Protein AF-A0A955C7T5-F1 (afdb_monomer_lite)

pLDDT: mean 89.47, std 12.47, range [45.22, 98.44]

Sequence (134 aa):
GVHHFTSIGKYAMVGGMTKVTSDVPPFLTVASTRSTRQEVRAVNGVGLKRNKFTEAEILRLKQAYMRMFSRRARSSGVPISETIQNILAETEDENVKYLCSFLLRSFECGRRGRYLESLRNSESLNPPPRNTKA

Structure (mmCIF, N/CA/C/O backbone):
data_AF-A0A955C7T5-F1
#
_entry.id   AF-A0A955C7T5-F1
#
loop_
_atom_site.group_PDB
_atom_site.id
_atom_site.type_symbol
_atom_site.label_atom_id
_atom_site.label_alt_id
_atom_site.label_comp_id
_atom_site.label_asym_id
_atom_site.label_entity_id
_atom_site.label_seq_id
_atom_site.pdbx_PDB_ins_code
_atom_site.Cartn_x
_atom_site.Cartn_y
_atom_site.Cartn_z
_atom_site.occupancy
_atom_site.B_iso_or_equiv
_atom_site.auth_seq_id
_atom_site.auth_comp_id
_atom_site.auth_asym_id
_atom_site.auth_atom_id
_atom_site.pdbx_PDB_model_num
ATOM 1 N N . GLY A 1 1 ? 8.299 6.644 -16.163 1.00 87.50 1 GLY A N 1
ATOM 2 C CA . GLY A 1 1 ? 7.424 5.765 -16.967 1.00 87.50 1 GLY A CA 1
ATOM 3 C C . GLY A 1 1 ? 6.762 4.737 -16.072 1.00 87.50 1 GLY A C 1
ATOM 4 O O . GLY A 1 1 ? 7.327 4.427 -15.025 1.00 87.50 1 GLY A O 1
ATOM 5 N N . VAL A 1 2 ? 5.591 4.239 -16.475 1.00 93.44 2 VAL A N 1
ATOM 6 C CA . VAL A 1 2 ? 4.830 3.194 -15.769 1.00 93.44 2 VAL A CA 1
ATOM 7 C C . VAL A 1 2 ? 4.978 1.885 -16.534 1.00 93.44 2 VAL A C 1
ATOM 9 O O . VAL A 1 2 ? 4.747 1.842 -17.739 1.00 93.44 2 VAL A O 1
ATOM 12 N N . HIS A 1 3 ? 5.430 0.838 -15.852 1.00 93.62 3 HIS A N 1
ATOM 13 C CA . HIS A 1 3 ? 5.610 -0.477 -16.450 1.00 93.62 3 HIS A CA 1
ATOM 14 C C . HIS A 1 3 ? 4.254 -1.129 -16.743 1.00 93.62 3 HIS A C 1
ATOM 16 O O . HIS A 1 3 ? 3.295 -0.921 -15.995 1.00 93.62 3 HIS A O 1
ATOM 22 N N . HIS A 1 4 ? 4.174 -1.955 -17.792 1.00 93.31 4 HIS A N 1
ATOM 23 C CA . HIS A 1 4 ? 2.940 -2.668 -18.123 1.00 93.31 4 HIS A CA 1
ATOM 24 C C . HIS A 1 4 ? 2.413 -3.481 -16.934 1.00 93.31 4 HIS A C 1
ATOM 26 O O . HIS A 1 4 ? 3.183 -3.865 -16.049 1.00 93.31 4 HIS A O 1
ATOM 32 N N . PHE A 1 5 ? 1.101 -3.717 -16.920 1.00 93.31 5 PHE A N 1
ATOM 33 C CA . PHE A 1 5 ? 0.398 -4.497 -15.893 1.00 93.31 5 PHE A CA 1
ATOM 34 C C . PHE A 1 5 ? 0.513 -3.957 -14.460 1.00 93.31 5 PHE A C 1
ATOM 36 O O . PHE A 1 5 ? 0.133 -4.634 -13.507 1.00 93.31 5 PHE A O 1
ATOM 43 N N . THR A 1 6 ? 1.017 -2.737 -14.298 1.00 94.31 6 THR A N 1
ATOM 44 C CA . THR A 1 6 ? 1.066 -2.076 -13.001 1.00 94.31 6 THR A CA 1
ATOM 45 C C . THR A 1 6 ? -0.261 -1.384 -12.720 1.00 94.31 6 THR A C 1
ATOM 47 O O . THR A 1 6 ? -0.768 -0.644 -13.563 1.00 94.31 6 THR A O 1
ATOM 50 N N . SER A 1 7 ? -0.802 -1.587 -11.525 1.00 95.00 7 SER A N 1
ATOM 51 C CA . SER A 1 7 ? -1.988 -0.890 -11.029 1.00 95.00 7 SER A CA 1
ATOM 52 C C . SER A 1 7 ? -1.588 0.300 -10.165 1.00 95.00 7 SER A C 1
ATOM 54 O O . SER A 1 7 ? -0.714 0.185 -9.307 1.00 95.00 7 SER A O 1
ATOM 56 N N . ILE A 1 8 ? -2.258 1.438 -10.346 1.00 96.69 8 ILE A N 1
ATOM 57 C CA . ILE A 1 8 ? -2.117 2.598 -9.460 1.00 96.69 8 ILE A CA 1
ATOM 58 C C . ILE A 1 8 ? -3.389 2.711 -8.624 1.00 96.69 8 ILE A C 1
ATOM 60 O O . ILE A 1 8 ? -4.479 2.899 -9.160 1.00 96.69 8 ILE A O 1
ATOM 64 N N . GLY A 1 9 ? -3.255 2.548 -7.309 1.00 96.69 9 GLY A N 1
ATOM 65 C CA . GLY A 1 9 ? -4.374 2.599 -6.377 1.00 96.69 9 GLY A CA 1
ATOM 66 C C . GLY A 1 9 ? -5.010 3.989 -6.274 1.00 96.69 9 GLY A C 1
ATOM 67 O O . GLY A 1 9 ? -4.371 5.017 -6.504 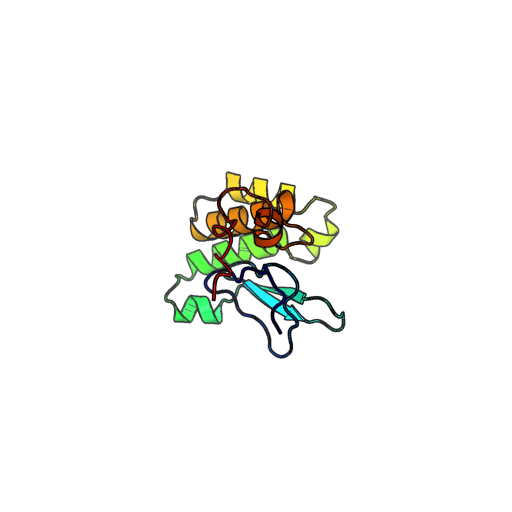1.00 96.69 9 GLY A O 1
ATOM 68 N N . LYS A 1 10 ? -6.288 4.026 -5.876 1.00 96.94 10 LYS A N 1
ATOM 69 C CA . LYS A 1 10 ? -7.037 5.276 -5.681 1.00 96.94 10 LYS A CA 1
ATOM 70 C C . LYS A 1 10 ? -6.329 6.206 -4.695 1.00 96.94 10 LYS A C 1
ATOM 72 O O . LYS A 1 10 ? -5.791 5.752 -3.686 1.00 96.94 10 LYS A O 1
ATOM 77 N N . TYR A 1 11 ? -6.333 7.503 -4.993 1.00 98.12 11 TYR A N 1
ATOM 78 C CA . TYR A 1 11 ? -5.685 8.549 -4.189 1.00 98.12 11 TYR A CA 1
ATOM 79 C C . TYR A 1 11 ? -4.191 8.322 -3.901 1.00 98.12 11 TYR A C 1
ATOM 81 O O . TYR A 1 11 ? -3.633 8.970 -3.012 1.00 98.12 11 TYR A O 1
ATOM 89 N N . ALA A 1 12 ? -3.527 7.422 -4.628 1.00 97.69 12 ALA A N 1
ATOM 90 C CA . ALA A 1 12 ? -2.088 7.275 -4.534 1.00 97.69 12 ALA A CA 1
ATOM 91 C C . ALA A 1 12 ? -1.382 8.501 -5.124 1.00 97.69 12 ALA A C 1
ATOM 93 O O . ALA A 1 12 ? -1.893 9.169 -6.025 1.00 97.69 12 ALA A O 1
ATOM 94 N N . MET A 1 13 ? -0.184 8.785 -4.629 1.00 97.62 13 MET A N 1
ATOM 95 C CA . MET A 1 13 ? 0.692 9.809 -5.187 1.00 97.62 13 MET A CA 1
ATOM 96 C C . MET A 1 13 ? 1.990 9.162 -5.653 1.00 97.62 13 MET A C 1
ATOM 98 O O . MET A 1 13 ? 2.649 8.458 -4.893 1.00 97.62 13 MET A O 1
ATOM 102 N N . VAL A 1 14 ? 2.386 9.437 -6.893 1.00 96.88 14 VAL A N 1
ATOM 103 C CA . VAL A 1 14 ? 3.684 9.023 -7.431 1.00 96.88 14 VAL A CA 1
ATOM 104 C C . VAL A 1 14 ? 4.596 10.243 -7.460 1.00 96.88 14 VAL A C 1
ATOM 106 O O . VAL A 1 14 ? 4.270 11.257 -8.074 1.00 96.88 14 VAL A O 1
ATOM 109 N N . GLY A 1 15 ? 5.727 10.163 -6.766 1.00 94.38 15 GLY A N 1
ATOM 110 C CA . GLY A 1 15 ? 6.728 11.222 -6.737 1.00 94.38 15 GLY A CA 1
ATOM 111 C C . GLY A 1 15 ? 7.336 11.464 -8.118 1.00 94.38 15 GLY A C 1
ATOM 112 O O . GLY A 1 15 ? 7.457 10.542 -8.931 1.00 94.38 15 GLY A O 1
ATOM 113 N N . GLY A 1 16 ? 7.764 12.701 -8.372 1.00 92.00 16 GLY A N 1
ATOM 114 C CA . GLY A 1 16 ? 8.455 13.062 -9.610 1.00 92.00 16 GLY A CA 1
ATOM 115 C C . GLY A 1 16 ? 9.646 12.144 -9.899 1.00 92.00 16 GLY A C 1
ATOM 116 O O . GLY A 1 16 ? 10.263 11.600 -8.984 1.00 92.00 16 GLY A O 1
ATOM 117 N N . MET A 1 17 ? 9.936 11.937 -11.187 1.00 90.25 17 MET A N 1
ATOM 118 C CA . MET A 1 17 ? 11.048 11.095 -11.662 1.00 90.25 17 MET A CA 1
ATOM 119 C C . MET A 1 17 ? 11.010 9.635 -11.168 1.00 90.25 17 MET A C 1
ATOM 121 O O . MET A 1 17 ? 12.001 8.915 -11.263 1.00 90.25 17 MET A O 1
ATOM 125 N N . THR A 1 18 ? 9.860 9.154 -10.685 1.00 93.00 18 THR A N 1
ATOM 126 C CA . THR A 1 18 ? 9.720 7.769 -10.229 1.00 93.00 18 THR A CA 1
ATOM 127 C C . THR A 1 18 ? 9.438 6.834 -11.399 1.00 93.00 18 THR A C 1
ATOM 129 O O . THR A 1 18 ? 8.494 7.022 -12.173 1.00 93.00 18 THR A O 1
ATOM 132 N N . LYS A 1 19 ? 10.255 5.784 -11.530 1.00 92.69 19 LYS A N 1
ATOM 133 C CA . LYS A 1 19 ? 9.964 4.660 -12.422 1.00 92.69 19 LYS A CA 1
ATOM 134 C C . LYS A 1 19 ? 9.025 3.699 -11.701 1.00 92.69 19 LYS A C 1
ATOM 136 O O . LYS A 1 19 ? 9.438 3.018 -10.766 1.00 92.69 19 LYS A O 1
ATOM 141 N N . VAL A 1 20 ? 7.778 3.638 -12.154 1.00 94.25 20 VAL A N 1
ATOM 142 C CA . VAL A 1 20 ? 6.762 2.777 -11.549 1.00 94.25 20 VAL A CA 1
ATOM 143 C C . VAL A 1 20 ? 6.899 1.373 -12.127 1.00 94.25 20 VAL A C 1
ATOM 145 O O . VAL A 1 20 ? 6.643 1.163 -13.312 1.00 94.25 20 VAL A O 1
ATOM 148 N N . THR A 1 21 ? 7.378 0.430 -11.317 1.00 92.69 21 THR A N 1
ATOM 149 C CA . THR A 1 21 ? 7.700 -0.948 -11.743 1.00 92.69 21 THR A CA 1
ATOM 150 C C . THR A 1 21 ? 6.843 -2.022 -11.080 1.00 92.69 21 THR A C 1
ATOM 152 O O . THR A 1 21 ? 6.890 -3.172 -11.506 1.00 92.69 21 THR A O 1
ATOM 155 N N . SER A 1 22 ? 6.094 -1.673 -10.041 1.00 93.19 22 SER A N 1
ATOM 156 C CA . SER A 1 22 ? 5.205 -2.551 -9.268 1.00 93.19 22 SER A CA 1
ATOM 157 C C . SER A 1 22 ? 3.961 -1.765 -8.858 1.00 93.19 22 SER A C 1
ATOM 159 O O . SER A 1 22 ? 3.945 -0.536 -8.979 1.00 93.19 22 SER A O 1
ATOM 161 N N . ASP A 1 23 ? 2.916 -2.450 -8.407 1.00 95.88 23 ASP A N 1
ATOM 162 C CA . ASP A 1 23 ? 1.658 -1.811 -8.032 1.00 95.88 23 ASP A CA 1
ATOM 163 C C . ASP A 1 23 ? 1.881 -0.707 -6.992 1.00 95.88 23 ASP A C 1
ATOM 165 O O . ASP A 1 23 ? 2.647 -0.855 -6.037 1.00 95.88 23 ASP A O 1
ATOM 169 N N . VAL A 1 24 ? 1.215 0.426 -7.201 1.00 96.88 24 VAL A N 1
ATOM 170 C CA . VAL A 1 24 ? 1.260 1.571 -6.292 1.00 96.88 24 VAL A CA 1
ATOM 171 C C . VAL A 1 24 ? 0.074 1.448 -5.334 1.00 96.88 24 VAL A C 1
ATOM 173 O O . VAL A 1 24 ? -1.069 1.509 -5.797 1.00 96.88 24 VAL A O 1
ATOM 176 N N . PRO A 1 25 ? 0.300 1.285 -4.018 1.00 97.19 25 PRO A N 1
ATOM 177 C CA . PRO A 1 25 ? -0.788 1.094 -3.067 1.00 97.19 25 PRO A CA 1
ATOM 178 C C . PRO A 1 25 ? -1.708 2.322 -2.983 1.00 97.19 25 PRO A C 1
ATOM 180 O O . PRO A 1 25 ? -1.226 3.455 -3.074 1.00 97.19 25 PRO A O 1
ATOM 183 N N . PRO A 1 26 ? -3.022 2.128 -2.773 1.00 97.94 26 PRO A N 1
ATOM 184 C CA . PRO A 1 26 ? -3.969 3.228 -2.644 1.00 97.94 26 PRO A CA 1
ATOM 185 C C . PRO A 1 26 ? -3.652 4.103 -1.430 1.00 97.94 26 PRO A C 1
ATOM 187 O O . PRO A 1 26 ? -3.118 3.629 -0.432 1.00 97.94 26 PRO A O 1
ATOM 190 N N . PHE A 1 27 ? -3.999 5.386 -1.510 1.00 98.44 27 PHE A N 1
ATOM 191 C CA . PHE A 1 27 ? -3.813 6.398 -0.459 1.00 98.44 27 PHE A CA 1
ATOM 192 C C . PHE A 1 27 ? -2.364 6.690 -0.044 1.00 98.44 27 PHE A C 1
ATOM 194 O O . PHE A 1 27 ? -2.139 7.587 0.771 1.00 98.44 27 PHE A O 1
ATOM 201 N N . LEU A 1 28 ? -1.376 5.960 -0.562 1.00 98.06 28 LEU A N 1
ATOM 202 C CA . LEU A 1 28 ? 0.025 6.114 -0.192 1.00 98.06 28 LEU A CA 1
ATOM 203 C C . LEU A 1 28 ? 0.794 6.926 -1.234 1.00 98.06 28 LEU A C 1
ATOM 205 O O . LEU A 1 28 ? 0.420 7.028 -2.402 1.00 98.06 28 LEU A O 1
ATOM 209 N N . THR A 1 29 ? 1.902 7.499 -0.788 1.00 97.69 29 THR A N 1
ATOM 210 C CA . THR A 1 29 ? 2.885 8.161 -1.633 1.00 97.69 29 THR A CA 1
ATOM 211 C C . THR A 1 29 ? 4.036 7.205 -1.895 1.00 97.69 29 THR A C 1
ATOM 213 O O . THR A 1 29 ? 4.689 6.737 -0.959 1.00 97.69 29 THR A O 1
ATOM 216 N N . VAL A 1 30 ? 4.316 6.953 -3.167 1.00 96.12 30 VAL A N 1
ATOM 217 C CA . VAL A 1 30 ? 5.458 6.168 -3.632 1.00 96.12 30 VAL A CA 1
ATOM 218 C C . VAL A 1 30 ? 6.433 7.093 -4.340 1.00 96.12 30 VAL A C 1
ATOM 220 O O . VAL A 1 30 ? 6.032 7.920 -5.153 1.00 96.12 30 VAL A O 1
ATOM 223 N N . ALA A 1 31 ? 7.720 6.957 -4.048 1.00 94.56 31 ALA A N 1
ATOM 224 C CA . ALA A 1 31 ? 8.761 7.696 -4.748 1.00 94.56 31 ALA A CA 1
ATOM 225 C C . ALA A 1 31 ? 9.993 6.821 -4.961 1.00 94.56 31 ALA A C 1
ATOM 227 O O . ALA A 1 31 ? 10.300 5.955 -4.139 1.00 94.56 31 ALA A O 1
ATOM 228 N N . SER A 1 32 ? 10.723 7.070 -6.046 1.00 88.69 32 SER A N 1
ATOM 229 C CA . SER A 1 32 ? 12.052 6.485 -6.226 1.00 88.69 32 SER A CA 1
ATOM 230 C C . SER A 1 32 ? 12.994 7.007 -5.145 1.00 88.69 32 SER A C 1
ATOM 232 O O . SER A 1 32 ? 12.943 8.183 -4.770 1.00 88.69 32 SER A O 1
ATOM 234 N N . THR A 1 33 ? 13.864 6.141 -4.633 1.00 77.69 33 THR A N 1
ATOM 235 C CA . THR A 1 33 ? 14.999 6.580 -3.812 1.00 77.69 33 THR A CA 1
ATOM 236 C C . THR A 1 33 ? 16.285 6.609 -4.635 1.00 77.69 33 THR A C 1
ATOM 238 O O . THR A 1 33 ? 16.232 6.570 -5.860 1.00 77.69 33 THR A O 1
ATOM 241 N N . ARG A 1 34 ? 17.447 6.705 -3.973 1.00 68.31 34 ARG A N 1
ATOM 242 C CA . ARG A 1 34 ? 18.761 6.564 -4.621 1.00 68.31 34 ARG A CA 1
ATOM 243 C C . ARG A 1 34 ? 18.961 5.173 -5.242 1.00 68.31 34 ARG A C 1
ATOM 245 O O . ARG A 1 34 ? 19.854 4.990 -6.054 1.00 68.31 34 ARG A O 1
ATOM 252 N N . SER A 1 35 ? 18.143 4.198 -4.843 1.00 61.50 35 SER A N 1
ATOM 253 C CA . SER A 1 35 ? 18.028 2.899 -5.490 1.00 61.50 35 SER A CA 1
ATOM 254 C C . SER A 1 35 ? 17.092 3.024 -6.693 1.00 61.50 35 SER A C 1
ATOM 256 O O . SER A 1 35 ? 16.140 3.799 -6.686 1.00 61.50 35 SER A O 1
ATOM 258 N N . THR A 1 36 ? 17.327 2.231 -7.732 1.00 65.44 36 THR A N 1
ATOM 259 C CA . THR A 1 36 ? 16.525 2.212 -8.970 1.00 65.44 36 THR A CA 1
ATOM 260 C C . THR A 1 36 ? 15.089 1.693 -8.782 1.00 65.44 36 THR A C 1
ATOM 262 O O . THR A 1 36 ? 14.383 1.452 -9.766 1.00 65.44 36 THR A O 1
ATOM 265 N N . ARG A 1 37 ? 14.649 1.484 -7.533 1.00 79.44 37 ARG A N 1
ATOM 266 C CA . ARG A 1 37 ? 13.345 0.931 -7.169 1.00 79.44 37 ARG A CA 1
ATOM 267 C C . ARG A 1 37 ? 12.465 1.992 -6.517 1.00 79.44 37 ARG A C 1
ATOM 269 O O . ARG A 1 37 ? 12.926 2.873 -5.792 1.00 79.44 37 ARG A O 1
ATOM 276 N N . GLN A 1 38 ? 11.170 1.874 -6.783 1.00 90.19 38 GLN A N 1
ATOM 277 C CA . GLN A 1 38 ? 10.155 2.659 -6.103 1.00 90.19 38 GLN A CA 1
ATOM 278 C C . GLN A 1 38 ? 9.981 2.168 -4.659 1.00 90.19 38 GLN A C 1
ATOM 280 O O . GLN A 1 38 ? 10.032 0.966 -4.400 1.00 90.19 38 GLN A O 1
ATOM 285 N N . GLU A 1 39 ? 9.744 3.088 -3.729 1.00 92.19 39 GLU A N 1
ATOM 286 C CA . GLU A 1 39 ? 9.506 2.778 -2.320 1.00 92.19 39 GLU A CA 1
ATOM 287 C C . GLU A 1 39 ? 8.287 3.540 -1.804 1.00 92.19 39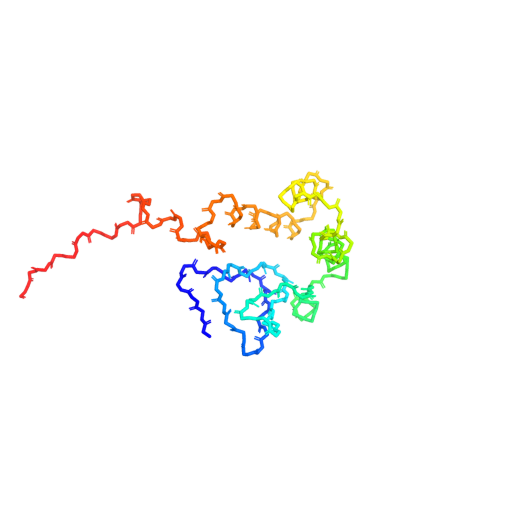 GLU A C 1
ATOM 289 O O . GLU A 1 39 ? 8.069 4.705 -2.151 1.00 92.19 39 GLU A O 1
ATOM 294 N N . VAL A 1 40 ? 7.512 2.901 -0.927 1.00 94.50 40 VAL A N 1
ATOM 295 C CA . VAL A 1 40 ? 6.445 3.573 -0.179 1.00 94.50 40 VAL A CA 1
ATOM 296 C C . VAL A 1 40 ? 7.084 4.539 0.825 1.00 94.50 40 VAL A C 1
ATOM 298 O O . VAL A 1 40 ? 7.966 4.155 1.595 1.00 94.50 40 VAL A O 1
ATOM 301 N N . ARG A 1 41 ? 6.662 5.807 0.804 1.00 94.69 41 ARG A N 1
ATOM 302 C CA . ARG A 1 41 ? 7.255 6.892 1.603 1.00 94.69 41 ARG A CA 1
ATOM 303 C C . ARG A 1 41 ? 6.391 7.374 2.755 1.00 94.69 41 ARG A C 1
ATOM 305 O O . ARG A 1 41 ? 6.929 7.714 3.806 1.00 94.69 41 ARG A O 1
ATOM 312 N N . ALA A 1 42 ? 5.088 7.493 2.526 1.00 95.81 42 ALA A N 1
ATOM 313 C CA . ALA A 1 42 ? 4.139 8.064 3.477 1.00 95.81 42 ALA A CA 1
ATOM 314 C C . ALA A 1 42 ? 2.696 7.799 3.026 1.00 95.81 42 ALA A C 1
ATOM 316 O O . ALA A 1 42 ? 2.462 7.333 1.915 1.00 95.81 42 ALA A O 1
ATOM 317 N N . VAL A 1 43 ? 1.728 8.172 3.862 1.00 97.94 43 VAL A N 1
ATOM 318 C CA . VAL A 1 43 ? 0.337 8.387 3.435 1.00 97.94 43 VAL A CA 1
ATOM 319 C C . VAL A 1 43 ? 0.249 9.697 2.645 1.00 97.94 43 VAL A C 1
ATOM 321 O O . VAL A 1 43 ? 0.839 10.700 3.058 1.00 97.94 43 VAL A O 1
ATOM 324 N N . ASN A 1 44 ? -0.530 9.724 1.561 1.00 98.00 44 ASN A N 1
ATOM 325 C CA . ASN A 1 44 ? -0.828 10.914 0.758 1.00 98.00 44 ASN A CA 1
ATOM 326 C C . ASN A 1 44 ? -1.779 11.876 1.499 1.00 98.00 44 ASN A C 1
ATOM 328 O O . ASN A 1 44 ? -2.864 12.211 1.030 1.00 98.00 44 ASN A O 1
ATOM 332 N N . GLY A 1 45 ? -1.387 12.334 2.689 1.00 97.31 45 GLY A N 1
ATOM 333 C CA . GLY A 1 45 ? -2.246 13.143 3.555 1.00 97.31 45 GLY A CA 1
ATOM 334 C C . GLY A 1 45 ? -2.737 14.430 2.888 1.00 97.31 45 GLY A C 1
ATOM 335 O O . GLY A 1 45 ? -3.873 14.829 3.112 1.00 97.31 45 GLY A O 1
ATOM 336 N N . VAL A 1 46 ? -1.923 15.054 2.028 1.00 97.31 46 VAL A N 1
ATOM 337 C CA . VAL A 1 46 ? -2.321 16.258 1.279 1.00 97.31 46 VAL A CA 1
ATOM 338 C C . VAL A 1 46 ? -3.434 15.936 0.280 1.00 97.31 46 VAL A C 1
ATOM 340 O O . VAL A 1 46 ? -4.442 16.641 0.243 1.00 97.31 46 VAL A O 1
ATOM 343 N N . GLY A 1 47 ? -3.280 14.867 -0.508 1.00 97.44 47 GLY A N 1
ATOM 344 C CA . GLY A 1 47 ? -4.301 14.431 -1.459 1.00 97.44 47 GLY A CA 1
ATOM 345 C C . GLY A 1 47 ? -5.600 14.025 -0.769 1.00 97.44 47 GLY A C 1
ATOM 346 O O . GLY A 1 47 ? -6.671 14.426 -1.217 1.00 97.44 47 GLY A O 1
ATOM 347 N N . LEU A 1 48 ? -5.516 13.310 0.354 1.00 98.12 48 LEU A N 1
ATOM 348 C CA . LEU A 1 48 ? -6.693 12.905 1.127 1.00 98.12 48 LEU A CA 1
ATOM 349 C C . LEU A 1 48 ? -7.434 14.109 1.720 1.00 98.12 48 LEU A C 1
ATOM 351 O O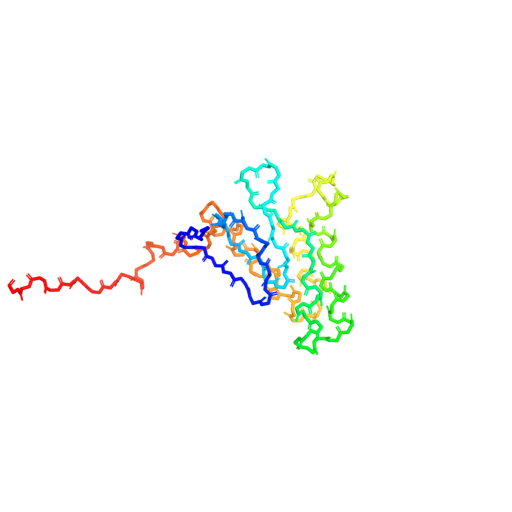 . LEU A 1 48 ? -8.647 14.211 1.550 1.00 98.12 48 LEU A O 1
ATOM 355 N N . LYS A 1 49 ? -6.718 15.076 2.315 1.00 97.81 49 LYS A N 1
ATOM 356 C CA . LYS A 1 49 ? -7.325 16.319 2.829 1.00 97.81 49 LYS A CA 1
ATOM 357 C C . LYS A 1 49 ? -8.048 17.103 1.731 1.00 97.81 49 LYS A C 1
ATOM 359 O O . LYS A 1 49 ? -9.165 17.563 1.941 1.00 97.81 49 LYS A O 1
ATOM 364 N N . ARG A 1 50 ? -7.456 17.208 0.534 1.00 97.94 50 ARG A N 1
ATOM 365 C CA . ARG A 1 50 ? -8.101 17.859 -0.626 1.00 97.94 50 ARG A CA 1
ATOM 366 C C . ARG A 1 50 ? -9.365 17.133 -1.088 1.00 97.94 50 ARG A C 1
ATOM 368 O O . ARG A 1 50 ? -10.289 17.776 -1.567 1.00 97.94 50 ARG A O 1
ATOM 375 N N . ASN A 1 51 ? -9.416 15.815 -0.913 1.00 97.50 51 ASN A N 1
ATOM 376 C CA . ASN A 1 51 ? -10.575 14.983 -1.235 1.00 97.50 51 ASN A CA 1
ATOM 377 C C . ASN A 1 51 ? -11.550 14.825 -0.055 1.00 97.50 51 ASN A C 1
ATOM 379 O O . ASN A 1 51 ? -12.370 13.915 -0.073 1.00 97.50 51 ASN A O 1
ATOM 383 N N . LYS A 1 52 ? -11.486 15.714 0.949 1.00 97.31 52 LYS A N 1
ATOM 384 C CA . LYS A 1 52 ? -12.425 15.779 2.083 1.00 97.31 52 LYS A CA 1
ATOM 385 C C . LYS A 1 52 ? -12.445 14.537 2.987 1.00 97.31 52 LYS A C 1
ATOM 387 O O . LYS A 1 52 ? -13.431 14.311 3.678 1.00 97.31 52 LYS A O 1
ATOM 392 N N . PHE A 1 53 ? -11.358 13.765 3.026 1.00 98.00 53 PHE A N 1
ATOM 393 C CA . PHE A 1 53 ? -11.196 12.729 4.048 1.00 98.00 53 PHE A CA 1
ATOM 394 C C . PHE A 1 53 ? -11.074 13.381 5.428 1.00 98.00 53 PHE A C 1
ATOM 396 O O . PHE A 1 53 ? -10.364 14.381 5.594 1.00 98.00 53 PHE A O 1
ATOM 403 N N . THR A 1 54 ? -11.733 12.794 6.419 1.00 97.94 54 THR A N 1
ATOM 404 C CA . THR A 1 54 ? -11.678 13.247 7.810 1.00 97.94 54 THR A CA 1
ATOM 405 C C . THR A 1 54 ? -10.296 13.008 8.416 1.00 97.94 54 THR A C 1
ATOM 407 O O . THR A 1 54 ? -9.536 12.128 7.999 1.00 97.94 54 THR A O 1
ATOM 410 N N . GLU A 1 55 ? -9.951 13.775 9.451 1.00 96.94 55 GLU A N 1
ATOM 411 C CA . GLU A 1 55 ? -8.678 13.575 10.150 1.00 96.94 55 GLU A CA 1
ATOM 412 C C . GLU A 1 55 ? -8.582 12.189 10.793 1.00 96.94 55 GLU A C 1
ATOM 414 O O . GLU A 1 55 ? -7.504 11.595 10.793 1.00 96.94 55 GLU A O 1
ATOM 419 N N . ALA A 1 56 ? -9.711 11.646 11.261 1.00 97.31 56 ALA A N 1
ATOM 420 C CA . ALA A 1 56 ? -9.796 10.304 11.824 1.00 97.31 56 ALA A CA 1
ATOM 421 C C . ALA A 1 56 ? -9.493 9.213 10.779 1.00 97.31 56 ALA A C 1
ATOM 423 O O . ALA A 1 56 ? -8.698 8.315 11.054 1.00 9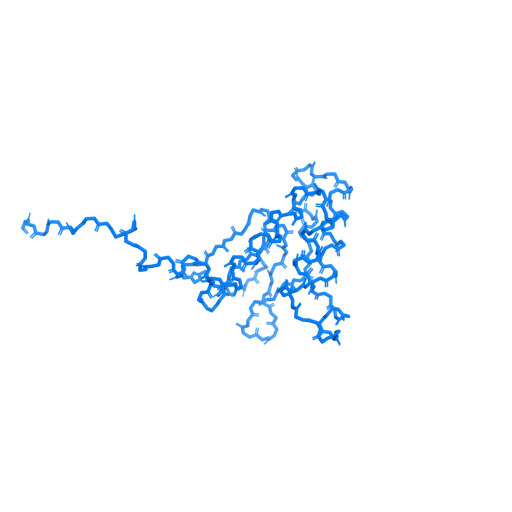7.31 56 ALA A O 1
ATOM 424 N N . GLU A 1 57 ? -10.045 9.310 9.564 1.00 97.12 57 GLU A N 1
ATOM 425 C CA . GLU A 1 57 ? -9.732 8.377 8.465 1.00 97.12 57 GLU A CA 1
ATOM 426 C C . GLU A 1 57 ? -8.252 8.447 8.071 1.00 97.12 57 GLU A C 1
ATOM 428 O O . GLU A 1 57 ? -7.575 7.424 7.936 1.00 97.12 57 GLU A O 1
ATOM 433 N N . ILE A 1 58 ? -7.711 9.663 7.942 1.00 97.88 58 ILE A N 1
ATOM 434 C CA . ILE A 1 58 ? -6.292 9.863 7.620 1.00 97.88 58 ILE A CA 1
ATOM 435 C C . ILE A 1 58 ? -5.405 9.304 8.739 1.00 97.88 58 ILE A C 1
ATOM 437 O O . ILE A 1 58 ? -4.349 8.732 8.458 1.00 97.88 58 ILE A O 1
ATOM 441 N N . LEU A 1 59 ? -5.805 9.463 10.003 1.00 97.81 59 LEU A N 1
ATOM 442 C CA . LEU A 1 59 ? -5.076 8.930 11.149 1.00 97.81 59 LEU A CA 1
ATOM 443 C C . LEU A 1 59 ? -5.055 7.398 11.135 1.00 97.81 59 LEU A C 1
ATOM 445 O O . LEU A 1 59 ? -3.981 6.821 11.307 1.00 97.81 59 LEU A O 1
ATOM 449 N N . ARG A 1 60 ? -6.187 6.744 10.854 1.00 98.19 60 ARG A N 1
ATOM 450 C CA . ARG A 1 60 ? -6.258 5.277 10.727 1.00 98.19 60 ARG A CA 1
ATOM 451 C C . ARG A 1 60 ? -5.364 4.760 9.598 1.00 98.19 60 ARG A C 1
ATOM 453 O O . ARG A 1 60 ? -4.569 3.845 9.815 1.00 98.19 60 ARG A O 1
ATOM 460 N N . LEU A 1 61 ? -5.371 5.419 8.436 1.00 98.12 61 LEU A N 1
ATOM 461 C CA . LEU A 1 61 ? -4.447 5.104 7.337 1.00 98.12 61 LEU A CA 1
ATOM 462 C C . LEU A 1 61 ? -2.975 5.299 7.733 1.00 98.12 61 LEU A C 1
ATOM 464 O O . LEU A 1 61 ? -2.122 4.487 7.371 1.00 98.12 61 LEU A O 1
ATOM 468 N N . LYS A 1 62 ? -2.652 6.349 8.499 1.00 97.75 62 LYS A N 1
ATOM 469 C CA . LYS A 1 62 ? -1.291 6.578 9.017 1.00 97.75 62 LYS A CA 1
ATOM 470 C C . LYS A 1 62 ? -0.862 5.496 10.004 1.00 97.75 62 LYS A C 1
ATOM 472 O O . LYS A 1 62 ? 0.278 5.045 9.925 1.00 97.75 62 LYS A O 1
ATOM 477 N N . GLN A 1 63 ? -1.743 5.069 10.905 1.00 97.44 63 GLN A N 1
ATOM 478 C CA . GLN A 1 63 ? -1.464 3.988 11.853 1.00 97.44 63 GLN A CA 1
ATOM 479 C C . GLN A 1 63 ? -1.197 2.669 11.118 1.00 97.44 63 GLN A C 1
ATOM 481 O O . GLN A 1 63 ? -0.174 2.027 11.370 1.00 97.44 63 GLN A O 1
ATOM 486 N N . ALA A 1 64 ? -2.042 2.322 10.143 1.00 97.50 64 ALA A N 1
ATOM 487 C CA . ALA A 1 64 ? -1.840 1.156 9.286 1.00 97.50 64 ALA A CA 1
ATOM 488 C C . ALA A 1 64 ? -0.503 1.242 8.523 1.00 97.50 64 ALA A C 1
ATOM 490 O O . ALA A 1 64 ? 0.305 0.314 8.564 1.00 97.50 64 ALA A O 1
ATOM 491 N N . TYR A 1 65 ? -0.208 2.392 7.904 1.00 97.19 65 TYR A N 1
ATOM 492 C CA . TYR A 1 65 ? 1.072 2.641 7.232 1.00 97.19 65 TYR A CA 1
ATOM 493 C C . TYR A 1 65 ? 2.276 2.424 8.162 1.00 97.19 65 TYR A C 1
ATOM 495 O O . TYR A 1 65 ? 3.251 1.779 7.772 1.00 97.19 65 TYR A O 1
ATOM 503 N N . MET A 1 66 ? 2.219 2.931 9.397 1.00 96.56 66 MET A N 1
ATOM 504 C CA . MET A 1 66 ? 3.314 2.784 10.358 1.00 96.56 66 MET A CA 1
ATOM 505 C C . MET A 1 66 ? 3.536 1.327 10.768 1.00 96.56 66 MET A C 1
ATOM 507 O O . MET A 1 66 ? 4.690 0.911 10.899 1.00 96.56 66 MET A O 1
ATOM 511 N N . ARG A 1 67 ? 2.466 0.542 10.920 1.00 96.00 67 ARG A N 1
ATOM 512 C CA . ARG A 1 67 ? 2.569 -0.896 11.208 1.00 96.00 67 ARG A CA 1
ATOM 513 C C . ARG A 1 67 ? 3.187 -1.682 10.053 1.00 96.00 67 ARG A C 1
ATOM 515 O O . ARG A 1 67 ? 3.932 -2.609 10.319 1.00 96.00 67 ARG A O 1
ATOM 522 N N . MET A 1 68 ? 2.938 -1.290 8.802 1.00 94.62 68 MET A N 1
ATOM 523 C CA . MET A 1 68 ? 3.415 -2.029 7.623 1.00 94.62 68 MET A CA 1
ATOM 524 C C . MET A 1 68 ? 4.805 -1.601 7.123 1.00 94.62 68 MET A C 1
ATOM 526 O O . MET A 1 68 ? 5.628 -2.440 6.771 1.00 94.62 68 MET A O 1
ATOM 530 N N . PHE A 1 69 ? 5.081 -0.294 7.054 1.00 94.25 69 PHE A N 1
ATOM 531 C CA . PHE A 1 69 ? 6.207 0.242 6.266 1.00 94.25 69 PHE A CA 1
ATOM 532 C C . PHE A 1 69 ? 7.234 1.044 7.081 1.00 94.25 69 PHE A C 1
ATOM 534 O O . PHE A 1 69 ? 8.287 1.442 6.552 1.00 94.25 69 PHE A O 1
ATOM 541 N N . SER A 1 70 ? 6.976 1.283 8.373 1.00 93.12 70 SER A N 1
ATOM 542 C CA . SER A 1 70 ? 7.932 1.991 9.230 1.00 93.12 70 SER A CA 1
ATOM 543 C C . SER A 1 70 ? 9.255 1.230 9.364 1.00 93.12 70 SER A C 1
ATOM 545 O O . SER A 1 70 ? 9.352 0.033 9.096 1.00 93.12 70 SER A O 1
ATOM 547 N N . ARG A 1 71 ? 10.310 1.927 9.803 1.00 90.19 71 ARG A N 1
ATOM 548 C CA . ARG A 1 71 ? 11.598 1.277 10.096 1.00 90.19 71 ARG A CA 1
ATOM 549 C C . ARG A 1 71 ? 11.450 0.183 11.153 1.00 90.19 71 ARG A C 1
ATOM 551 O O . ARG A 1 71 ? 11.987 -0.897 10.967 1.00 90.19 71 ARG A O 1
ATOM 558 N N . ARG A 1 72 ? 10.671 0.444 12.210 1.00 90.75 72 ARG A N 1
ATOM 559 C CA . ARG A 1 72 ? 10.392 -0.540 13.264 1.00 90.75 72 ARG A CA 1
ATOM 560 C C . ARG A 1 72 ? 9.675 -1.769 12.701 1.00 90.75 72 ARG A C 1
ATOM 562 O O . ARG A 1 72 ? 10.073 -2.875 13.029 1.00 90.75 72 ARG A O 1
ATOM 569 N N . ALA A 1 73 ? 8.689 -1.573 11.822 1.00 91.50 73 ALA A N 1
ATOM 570 C CA . ALA A 1 73 ? 8.004 -2.674 11.148 1.00 91.50 73 ALA A CA 1
ATOM 571 C C . ALA A 1 73 ? 8.981 -3.541 10.340 1.00 91.50 73 ALA A C 1
ATOM 573 O O . ALA A 1 73 ? 9.041 -4.750 10.530 1.00 91.50 73 ALA A O 1
ATOM 574 N N . ARG A 1 74 ? 9.831 -2.913 9.518 1.00 88.50 74 ARG A N 1
ATOM 575 C CA . ARG A 1 74 ? 10.830 -3.620 8.699 1.00 88.50 74 ARG A CA 1
ATOM 576 C C . ARG A 1 74 ? 11.886 -4.370 9.513 1.00 88.50 74 ARG A C 1
ATOM 578 O O . ARG A 1 74 ? 12.394 -5.379 9.043 1.00 88.50 74 ARG A O 1
ATOM 585 N N . SER A 1 75 ? 12.218 -3.887 10.708 1.00 91.56 75 SER A N 1
ATOM 586 C CA . SER A 1 75 ? 13.179 -4.535 11.609 1.00 91.56 75 SER A CA 1
ATOM 587 C C . SER A 1 75 ? 12.554 -5.577 12.541 1.00 91.56 75 SER A C 1
ATOM 589 O O . SER A 1 75 ? 13.291 -6.227 13.271 1.00 91.56 75 SER A O 1
ATOM 591 N N . SER A 1 76 ? 11.227 -5.739 12.544 1.00 90.62 76 SER A N 1
ATOM 592 C CA . SER A 1 76 ? 10.537 -6.658 13.462 1.00 90.62 76 SER A CA 1
ATOM 593 C C . SER A 1 76 ? 10.744 -8.142 13.137 1.00 90.62 76 SER A C 1
ATOM 595 O O . SER A 1 76 ? 10.486 -8.984 13.986 1.00 90.62 76 SER A O 1
ATOM 597 N N . GLY A 1 77 ? 11.181 -8.468 11.915 1.00 90.81 77 GLY A N 1
ATOM 598 C CA . GLY A 1 77 ? 11.287 -9.848 11.429 1.00 90.81 77 GLY A CA 1
ATOM 599 C C . GLY A 1 77 ? 9.945 -10.488 11.051 1.00 90.81 77 GLY A C 1
ATOM 600 O O . GLY A 1 77 ? 9.943 -11.551 10.438 1.00 90.81 77 GLY A O 1
ATOM 601 N N . VAL A 1 78 ? 8.819 -9.832 11.351 1.00 92.25 78 VAL A N 1
ATOM 602 C CA . VAL A 1 78 ? 7.480 -10.306 10.989 1.00 92.25 78 VAL A CA 1
ATOM 603 C C . VAL A 1 78 ? 7.238 -10.071 9.492 1.00 92.25 78 VAL A C 1
ATOM 605 O O . VAL A 1 78 ? 7.473 -8.959 9.000 1.00 92.25 78 VAL A O 1
ATOM 608 N N . PRO A 1 79 ? 6.755 -11.078 8.742 1.00 92.25 79 PRO A N 1
ATOM 609 C CA . PRO A 1 79 ? 6.362 -10.900 7.353 1.00 92.25 79 PRO A CA 1
ATOM 610 C C . PRO A 1 79 ? 5.307 -9.800 7.185 1.00 92.25 79 PRO A C 1
ATOM 612 O O . PRO A 1 79 ? 4.346 -9.682 7.950 1.00 92.25 79 PRO A O 1
ATOM 615 N N . ILE A 1 80 ? 5.450 -9.000 6.126 1.00 91.69 80 ILE A N 1
ATOM 616 C CA . ILE A 1 80 ? 4.489 -7.928 5.843 1.00 91.69 80 ILE A CA 1
ATOM 617 C C . ILE A 1 80 ? 3.083 -8.478 5.562 1.00 91.69 80 ILE A C 1
ATOM 619 O O . ILE A 1 80 ? 2.106 -7.841 5.937 1.00 91.69 80 ILE A O 1
ATOM 623 N N . SER A 1 81 ? 2.973 -9.663 4.952 1.00 92.31 81 SER A N 1
ATOM 624 C CA . SER A 1 81 ? 1.696 -10.336 4.683 1.00 92.31 81 SER A CA 1
ATOM 625 C C . SER A 1 81 ? 0.922 -10.629 5.967 1.00 92.31 81 SER A C 1
ATOM 627 O O . SER A 1 81 ? -0.248 -10.274 6.062 1.00 92.31 81 SER A O 1
ATOM 629 N N . GLU A 1 82 ? 1.594 -11.184 6.976 1.00 94.31 82 GLU A N 1
ATOM 630 C CA . GLU A 1 82 ? 1.010 -11.455 8.293 1.00 94.31 82 GLU A CA 1
ATOM 631 C C . GLU A 1 82 ? 0.562 -10.154 8.971 1.00 94.31 82 GLU A C 1
ATOM 633 O O . GLU A 1 82 ? -0.560 -10.039 9.459 1.00 94.31 82 GLU A O 1
ATOM 638 N N . THR A 1 83 ? 1.398 -9.113 8.905 1.00 95.50 83 THR A N 1
ATOM 639 C CA . THR A 1 83 ? 1.041 -7.787 9.433 1.00 95.50 83 THR A CA 1
ATOM 640 C C . THR A 1 83 ? -0.220 -7.228 8.765 1.00 95.50 83 THR A C 1
ATOM 642 O O . THR A 1 83 ? -1.070 -6.648 9.441 1.00 95.50 83 THR A O 1
ATOM 645 N N . ILE A 1 84 ? -0.358 -7.397 7.448 1.00 96.12 84 ILE A N 1
ATOM 646 C CA . ILE A 1 84 ? -1.530 -6.937 6.694 1.00 96.12 84 ILE A CA 1
ATOM 647 C C . ILE A 1 84 ? -2.784 -7.727 7.086 1.00 96.12 84 ILE A C 1
ATOM 649 O O . ILE A 1 84 ? -3.837 -7.115 7.265 1.00 96.12 84 ILE A O 1
ATOM 653 N N . GLN A 1 85 ? -2.678 -9.049 7.247 1.00 95.62 85 GLN A N 1
ATOM 654 C CA . GLN A 1 85 ? -3.789 -9.899 7.689 1.00 95.62 85 GLN A CA 1
ATOM 655 C C . GLN A 1 85 ? -4.269 -9.510 9.093 1.00 95.62 85 GLN A C 1
ATOM 657 O O . GLN A 1 85 ? -5.470 -9.342 9.297 1.00 95.62 85 GLN A O 1
ATOM 662 N N . ASN A 1 86 ? -3.343 -9.248 10.020 1.00 95.81 86 ASN A N 1
ATOM 663 C CA . ASN A 1 86 ? -3.677 -8.789 11.372 1.00 95.81 86 ASN A CA 1
ATOM 664 C C . ASN A 1 86 ? -4.396 -7.430 11.350 1.00 95.81 86 ASN A C 1
ATOM 666 O O . ASN A 1 86 ? -5.453 -7.276 11.956 1.00 95.81 86 ASN A O 1
ATOM 670 N N . ILE A 1 87 ? -3.889 -6.456 10.582 1.00 96.75 87 ILE A N 1
ATOM 671 C CA . ILE A 1 87 ? -4.561 -5.152 10.425 1.00 96.75 87 ILE A CA 1
ATOM 672 C C . ILE A 1 87 ? -5.966 -5.326 9.837 1.00 96.75 87 ILE A C 1
ATOM 674 O O . ILE A 1 87 ? -6.892 -4.649 10.277 1.00 96.75 87 ILE A O 1
ATOM 678 N N . LEU A 1 88 ? -6.123 -6.206 8.845 1.00 95.56 88 LEU A N 1
ATOM 679 C CA . LEU A 1 88 ? -7.407 -6.456 8.193 1.00 95.56 88 LEU A CA 1
ATOM 680 C C . LEU A 1 88 ? -8.435 -7.070 9.156 1.00 95.56 88 LEU A C 1
ATOM 682 O O . LEU A 1 88 ? -9.605 -6.710 9.078 1.00 95.56 88 LEU A O 1
ATOM 686 N N . ALA A 1 89 ? -8.003 -7.955 10.058 1.00 95.75 89 ALA A N 1
ATOM 687 C CA . ALA A 1 89 ? -8.866 -8.573 11.064 1.00 95.75 89 ALA A CA 1
ATOM 688 C C . ALA A 1 89 ? -9.277 -7.602 12.186 1.00 95.75 89 ALA A C 1
ATOM 690 O O . ALA A 1 89 ? -10.373 -7.712 12.724 1.00 95.75 89 ALA A O 1
ATOM 691 N N . GLU A 1 90 ? -8.410 -6.649 12.537 1.00 95.38 90 GLU A N 1
ATOM 692 C CA . GLU A 1 90 ? -8.643 -5.699 13.633 1.00 95.38 90 GLU A CA 1
ATOM 693 C C . GLU A 1 90 ? -9.437 -4.448 13.216 1.00 95.38 90 GLU A C 1
ATOM 695 O O . GLU A 1 90 ? -10.004 -3.760 14.065 1.00 95.38 90 GLU A O 1
ATOM 700 N N . THR A 1 91 ? -9.421 -4.077 11.932 1.00 95.44 91 THR A N 1
ATOM 701 C CA . THR A 1 91 ? -9.921 -2.771 11.481 1.00 95.44 91 THR A CA 1
ATOM 702 C C . THR A 1 91 ? -11.356 -2.815 10.960 1.00 95.44 91 THR A C 1
ATOM 704 O O . THR A 1 91 ? -11.716 -3.636 10.120 1.00 95.44 91 THR A O 1
ATOM 707 N N . GLU A 1 92 ? -12.167 -1.843 11.373 1.00 95.19 92 GLU A N 1
ATOM 708 C CA . GLU A 1 92 ? -13.501 -1.613 10.802 1.00 95.19 92 GLU A CA 1
ATOM 709 C C . GLU A 1 92 ? -13.497 -0.573 9.669 1.00 95.19 92 GLU A C 1
ATOM 711 O O . GLU A 1 92 ? -14.488 -0.432 8.960 1.00 95.19 92 GLU A O 1
ATOM 716 N N . ASP A 1 93 ? -12.383 0.137 9.450 1.00 96.62 93 ASP A N 1
ATOM 717 C CA . ASP A 1 93 ? -12.309 1.214 8.460 1.00 96.62 93 ASP A CA 1
ATOM 718 C C . ASP A 1 93 ? -12.179 0.676 7.028 1.00 96.62 93 ASP A C 1
ATOM 720 O O . ASP A 1 93 ? -11.197 0.025 6.668 1.00 96.62 93 ASP A O 1
ATOM 724 N N . GLU A 1 94 ? -13.146 1.016 6.180 1.00 96.94 94 GLU A N 1
ATOM 725 C CA . GLU A 1 94 ? -13.216 0.548 4.792 1.00 96.94 94 GLU A CA 1
ATOM 726 C C . GLU A 1 94 ? -12.022 0.983 3.926 1.00 96.94 94 GLU A C 1
ATOM 728 O O . GLU A 1 94 ? -11.604 0.255 3.020 1.00 96.94 94 GLU A O 1
ATOM 733 N N . ASN A 1 95 ? -11.416 2.143 4.197 1.00 97.38 95 ASN A N 1
ATOM 734 C CA . ASN A 1 95 ? -10.229 2.578 3.460 1.00 97.38 95 ASN A CA 1
ATOM 735 C C . ASN A 1 95 ? -9.006 1.745 3.854 1.00 97.38 95 ASN A C 1
ATOM 737 O O . ASN A 1 95 ? -8.217 1.365 2.983 1.00 97.38 95 ASN A O 1
ATOM 741 N N . VAL A 1 96 ? -8.860 1.422 5.141 1.00 97.88 96 VAL A N 1
ATOM 742 C CA . VAL A 1 96 ? -7.793 0.530 5.616 1.00 97.88 96 VAL A CA 1
ATOM 743 C C . VAL A 1 96 ? -8.000 -0.886 5.077 1.00 97.88 96 VAL A C 1
ATOM 745 O O . VAL A 1 96 ? -7.053 -1.449 4.523 1.00 97.88 96 VAL A O 1
ATOM 748 N N . LYS A 1 97 ? -9.226 -1.427 5.124 1.00 97.94 97 LYS A N 1
ATOM 749 C CA . LYS A 1 97 ? -9.550 -2.735 4.521 1.00 97.94 97 LYS A CA 1
ATOM 750 C C . LYS A 1 97 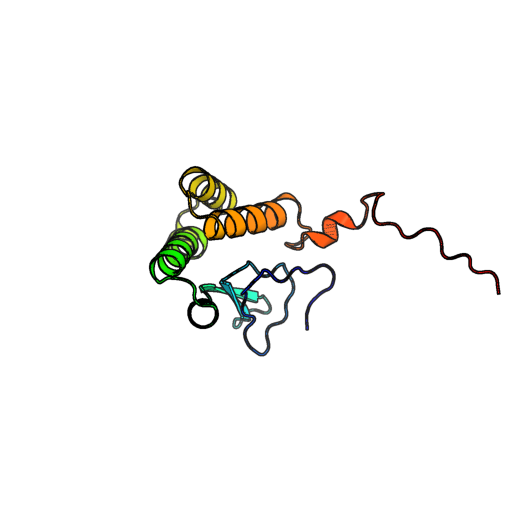? -9.191 -2.766 3.039 1.00 97.94 97 LYS A C 1
ATOM 752 O O . LYS A 1 97 ? -8.472 -3.660 2.600 1.00 97.94 97 LYS A O 1
ATOM 757 N N . TYR A 1 98 ? -9.597 -1.744 2.283 1.00 97.81 98 TYR A N 1
ATOM 758 C CA . TYR A 1 98 ? -9.281 -1.636 0.859 1.00 97.81 98 TYR A CA 1
ATOM 759 C C . TYR A 1 98 ? -7.769 -1.616 0.588 1.00 97.81 98 TYR A C 1
ATOM 761 O O . TYR A 1 98 ? -7.295 -2.277 -0.340 1.00 97.81 98 TYR A O 1
ATOM 769 N N . LEU A 1 99 ? -6.999 -0.876 1.393 1.00 97.69 99 LEU A N 1
ATOM 770 C CA . LEU A 1 99 ? -5.538 -0.867 1.307 1.00 97.69 99 LEU A CA 1
ATOM 771 C C . LEU A 1 99 ? -4.954 -2.265 1.557 1.00 97.69 99 LEU A C 1
ATOM 773 O O . LEU A 1 99 ? -4.136 -2.727 0.759 1.00 97.69 99 LEU A O 1
ATOM 777 N N . CYS A 1 100 ? -5.395 -2.946 2.615 1.00 97.12 100 CYS A N 1
ATOM 778 C CA . CYS A 1 100 ? -4.946 -4.295 2.948 1.00 97.12 100 CYS A CA 1
ATOM 779 C C . CYS A 1 100 ? -5.273 -5.298 1.835 1.00 97.12 100 CYS A C 1
ATOM 781 O O . CYS A 1 100 ? -4.372 -5.987 1.358 1.00 97.12 100 CYS A O 1
ATOM 783 N N . SER A 1 101 ? -6.517 -5.334 1.350 1.00 95.75 101 SER A N 1
ATOM 784 C CA . SER A 1 101 ? -6.929 -6.235 0.264 1.00 95.75 101 SER A CA 1
ATOM 785 C C . SER A 1 101 ? -6.145 -5.986 -1.027 1.00 95.75 101 SER A C 1
ATOM 787 O O . SER A 1 101 ? -5.757 -6.934 -1.710 1.00 95.75 101 SER A O 1
ATOM 789 N N . PHE A 1 102 ? -5.862 -4.721 -1.362 1.00 96.25 102 PHE A N 1
ATOM 790 C CA . PHE A 1 102 ? -5.035 -4.384 -2.523 1.00 96.25 102 PHE A CA 1
ATOM 791 C C . PHE A 1 102 ? -3.611 -4.942 -2.389 1.00 96.25 102 PHE A C 1
ATOM 793 O O . PHE A 1 102 ? -3.080 -5.512 -3.345 1.00 96.25 102 PHE A O 1
ATOM 800 N N . LEU A 1 103 ? -3.000 -4.779 -1.211 1.00 94.88 103 LEU A N 1
ATOM 801 C CA . LEU A 1 103 ? -1.644 -5.250 -0.935 1.00 94.88 103 LEU A CA 1
ATOM 802 C C . LEU A 1 103 ? -1.559 -6.778 -0.922 1.00 94.88 103 LEU A C 1
ATOM 804 O O . LEU A 1 103 ? -0.673 -7.316 -1.581 1.00 94.88 103 LEU A O 1
ATOM 808 N N . LEU A 1 104 ? -2.486 -7.469 -0.248 1.00 93.38 104 LEU A N 1
ATOM 809 C CA . LEU A 1 104 ? -2.528 -8.939 -0.216 1.00 93.38 104 LEU A CA 1
ATOM 810 C C . LEU A 1 104 ? -2.602 -9.509 -1.624 1.00 93.38 104 LEU A C 1
ATOM 812 O O . LEU A 1 104 ? -1.749 -10.293 -2.022 1.00 93.38 104 LEU A O 1
ATOM 816 N N . ARG A 1 105 ? -3.533 -9.006 -2.435 1.00 91.81 105 ARG A N 1
ATOM 817 C CA . ARG A 1 105 ? -3.680 -9.431 -3.826 1.00 91.81 105 ARG A CA 1
ATOM 818 C C . ARG A 1 105 ? -2.408 -9.201 -4.656 1.00 91.81 105 ARG A C 1
ATOM 820 O O . ARG A 1 105 ? -2.072 -10.019 -5.511 1.00 91.81 105 ARG A O 1
ATOM 827 N N . SER A 1 106 ? -1.700 -8.093 -4.428 1.00 88.94 106 SER A N 1
ATOM 828 C CA . SER A 1 106 ? -0.444 -7.796 -5.131 1.00 88.94 106 SER A CA 1
ATOM 829 C C . SER A 1 106 ? 0.719 -8.685 -4.665 1.00 88.94 106 SER A C 1
ATOM 831 O O . SER A 1 106 ? 1.549 -9.075 -5.487 1.00 88.94 106 SER A O 1
ATOM 833 N N . PHE A 1 107 ? 0.772 -9.050 -3.380 1.00 86.31 107 PHE A N 1
ATOM 834 C CA . PHE A 1 107 ? 1.822 -9.909 -2.823 1.00 86.31 107 PHE A CA 1
ATOM 835 C C . PHE A 1 107 ? 1.595 -11.401 -3.073 1.00 86.31 107 PHE A C 1
ATOM 837 O O . PHE A 1 107 ? 2.547 -12.102 -3.401 1.00 86.31 107 PHE A O 1
ATOM 844 N N . GLU A 1 108 ? 0.361 -11.880 -2.943 1.00 85.38 108 GLU A N 1
ATOM 845 C CA . GLU A 1 108 ? 0.016 -13.300 -3.073 1.00 85.38 108 GLU A CA 1
ATOM 846 C C . GLU A 1 108 ? -0.104 -13.718 -4.538 1.00 85.38 108 GLU A C 1
ATOM 848 O O . GLU A 1 108 ? 0.410 -14.760 -4.939 1.00 85.38 108 GLU A O 1
ATOM 853 N N . CYS A 1 109 ? -0.757 -12.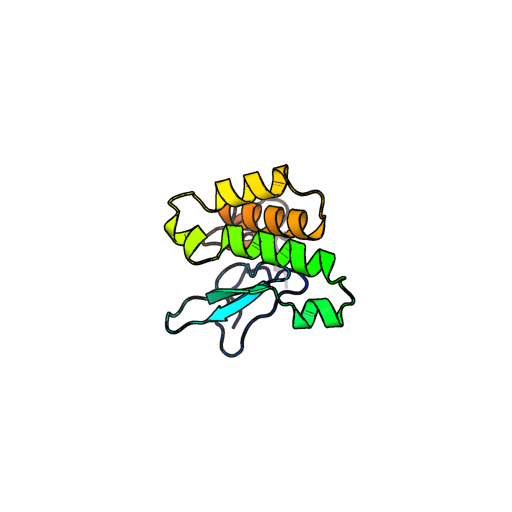892 -5.360 1.00 81.56 109 CYS A N 1
ATOM 854 C CA . CYS A 1 109 ? -1.047 -13.242 -6.748 1.00 81.56 109 CYS A CA 1
ATOM 855 C C . CYS A 1 109 ? -0.171 -12.491 -7.753 1.00 81.56 109 CYS A C 1
ATOM 857 O O . CYS A 1 109 ? -0.165 -12.852 -8.925 1.00 81.56 109 CYS A O 1
ATOM 859 N N . GLY A 1 110 ? 0.517 -11.417 -7.360 1.00 80.75 110 GLY A N 1
ATOM 860 C CA . GLY A 1 110 ? 1.220 -10.551 -8.303 1.00 80.75 110 GLY A CA 1
ATOM 861 C C . GLY A 1 110 ? 2.553 -11.123 -8.779 1.00 80.75 110 GLY A C 1
ATOM 862 O O . GLY A 1 110 ? 3.408 -11.541 -7.999 1.00 80.75 110 GLY A O 1
ATOM 863 N N . ARG A 1 111 ? 2.808 -11.046 -10.088 1.00 82.94 111 ARG A N 1
ATOM 864 C CA . ARG A 1 111 ? 4.120 -11.399 -10.644 1.00 82.94 111 ARG A CA 1
ATOM 865 C C . ARG A 1 111 ? 5.044 -10.190 -10.517 1.00 82.94 111 ARG A C 1
ATOM 867 O O . ARG A 1 111 ? 4.784 -9.144 -11.101 1.00 82.94 111 ARG A O 1
ATOM 874 N N . ARG A 1 112 ? 6.123 -10.312 -9.730 1.00 84.44 112 ARG A N 1
ATOM 875 C CA . ARG A 1 112 ? 7.054 -9.198 -9.422 1.00 84.44 112 ARG A CA 1
ATOM 876 C C . ARG A 1 112 ? 6.340 -7.968 -8.823 1.00 84.44 112 ARG A C 1
ATOM 878 O O . ARG A 1 112 ? 6.724 -6.834 -9.109 1.00 84.44 112 ARG A O 1
ATOM 885 N N . GLY A 1 113 ? 5.301 -8.200 -8.014 1.00 86.06 113 GLY A N 1
ATOM 886 C CA . GLY A 1 113 ? 4.501 -7.143 -7.383 1.00 86.06 113 GLY A CA 1
ATOM 887 C C . GLY A 1 113 ? 3.558 -6.412 -8.343 1.00 86.06 113 GLY A C 1
ATOM 888 O O . GLY A 1 113 ? 3.283 -5.234 -8.137 1.00 86.06 113 GLY A O 1
ATOM 889 N N . ARG A 1 114 ? 3.127 -7.066 -9.429 1.00 92.50 114 ARG A N 1
ATOM 890 C CA . ARG A 1 114 ? 2.122 -6.559 -10.371 1.00 92.50 114 ARG A CA 1
ATOM 891 C C . ARG A 1 114 ? 0.978 -7.553 -10.472 1.00 92.50 114 ARG A C 1
ATOM 893 O O . ARG A 1 114 ? 1.149 -8.639 -11.032 1.00 92.50 114 ARG A O 1
ATOM 900 N N . TYR A 1 115 ? -0.178 -7.193 -9.928 1.00 92.50 115 TYR A N 1
ATOM 901 C CA . TYR A 1 115 ? -1.348 -8.065 -9.919 1.00 92.50 115 TYR A CA 1
ATOM 902 C C . TYR A 1 115 ? -1.871 -8.354 -11.329 1.00 92.50 115 TYR A C 1
ATOM 904 O O . TYR A 1 115 ? -2.099 -9.505 -11.668 1.00 92.50 115 TYR A O 1
ATOM 912 N N . LEU A 1 116 ? -2.002 -7.345 -12.197 1.00 90.56 116 LEU A N 1
ATOM 913 C CA . LEU A 1 116 ? -2.584 -7.565 -13.531 1.00 90.56 116 LEU A CA 1
ATOM 914 C C . LEU A 1 116 ? -1.723 -8.485 -14.410 1.00 90.56 116 LEU A C 1
ATOM 916 O O . LEU A 1 116 ? -2.223 -9.053 -15.376 1.00 90.56 116 LEU A O 1
ATOM 920 N N . GLU A 1 117 ? -0.438 -8.655 -14.085 1.00 90.62 117 GLU A N 1
ATOM 921 C CA . GLU A 1 117 ? 0.448 -9.541 -14.840 1.00 90.62 117 GLU A CA 1
ATOM 922 C C . GLU A 1 117 ? 0.100 -11.014 -14.619 1.00 90.62 117 GLU A C 1
ATOM 924 O O . GLU A 1 117 ? 0.281 -11.819 -15.532 1.00 90.62 117 GLU A O 1
ATOM 929 N N . SER A 1 118 ? -0.427 -11.381 -13.448 1.00 87.94 118 SER A N 1
ATOM 930 C CA . SER A 1 118 ? -0.851 -12.762 -13.202 1.00 87.94 118 SER A CA 1
ATOM 931 C C . SER A 1 118 ? -2.135 -13.133 -13.935 1.00 87.94 118 SER A C 1
ATOM 933 O O . SER A 1 118 ? -2.345 -14.304 -14.235 1.00 87.94 118 SER A O 1
ATOM 935 N N . LEU A 1 119 ? -2.939 -12.142 -14.327 1.00 87.19 119 LEU A N 1
ATOM 936 C CA . LEU A 1 119 ? -4.169 -12.352 -15.092 1.00 87.19 119 LEU A CA 1
ATOM 937 C C . LEU A 1 119 ? -3.931 -12.598 -16.589 1.00 87.19 119 LEU A C 1
ATOM 939 O O . LEU A 1 119 ? -4.870 -12.943 -17.303 1.00 87.19 119 LEU A O 1
ATOM 943 N N . ARG A 1 120 ? -2.692 -12.460 -17.083 1.00 79.88 120 ARG A N 1
ATOM 944 C CA . ARG A 1 120 ? -2.363 -12.565 -18.516 1.00 79.88 120 ARG A CA 1
ATOM 945 C C . ARG A 1 120 ? -2.776 -13.898 -19.155 1.00 79.88 120 ARG A C 1
ATOM 947 O O . ARG A 1 120 ? -3.090 -13.912 -20.337 1.00 79.88 120 ARG A O 1
ATOM 954 N N . ASN A 1 121 ? -2.769 -14.985 -18.386 1.00 67.00 121 ASN A N 1
ATOM 955 C CA . ASN A 1 121 ? -3.133 -16.323 -18.862 1.00 67.00 121 ASN A CA 1
ATOM 956 C C . ASN A 1 121 ? -4.507 -16.784 -18.343 1.00 67.00 121 ASN A C 1
ATOM 958 O O . ASN A 1 121 ? -4.832 -17.961 -18.461 1.00 67.00 121 ASN A O 1
ATOM 962 N N . SER A 1 122 ? -5.300 -15.890 -17.743 1.00 65.12 122 SER A N 1
ATOM 963 C CA . SER A 1 122 ? -6.682 -16.218 -17.389 1.00 65.12 122 SER A CA 1
ATOM 964 C C . SER A 1 122 ? -7.538 -16.210 -18.658 1.00 65.12 122 SER A C 1
ATOM 966 O O . SER A 1 122 ? -7.531 -15.236 -19.411 1.00 65.12 122 SER A O 1
ATOM 968 N N . GLU A 1 123 ? -8.243 -17.313 -18.923 1.00 59.31 123 GLU A N 1
ATOM 969 C CA . GLU A 1 123 ? -8.982 -17.538 -20.178 1.00 59.31 123 GLU A CA 1
ATOM 970 C C . GLU A 1 123 ? -10.014 -16.443 -20.506 1.00 59.31 123 GLU A C 1
ATOM 972 O O . GLU A 1 123 ? -10.357 -16.250 -21.668 1.00 59.31 123 GLU A O 1
ATOM 977 N N . SER A 1 124 ? -10.459 -15.666 -19.514 1.00 58.00 124 SER A N 1
ATOM 978 C CA . SER A 1 124 ? -11.479 -14.620 -19.652 1.00 58.00 124 SER A CA 1
ATOM 979 C C . SER A 1 124 ? -11.006 -13.306 -20.291 1.00 58.00 124 SER A C 1
ATOM 981 O O . SER A 1 124 ? -11.837 -12.442 -20.571 1.00 58.00 124 SER A O 1
ATOM 983 N N . LEU A 1 125 ? -9.699 -13.124 -20.522 1.00 54.69 125 LEU A N 1
ATOM 984 C CA . LEU A 1 125 ? -9.115 -11.880 -21.054 1.00 54.69 125 LEU A CA 1
ATOM 985 C C . LEU A 1 125 ? -8.461 -12.030 -22.430 1.00 54.69 125 LEU A C 1
ATOM 987 O O . LEU A 1 125 ? -7.970 -11.037 -22.970 1.00 54.69 125 LEU A O 1
ATOM 991 N N . ASN A 1 126 ? -8.454 -13.231 -23.014 1.00 56.38 126 ASN A N 1
ATOM 992 C CA . ASN A 1 126 ? -7.994 -13.398 -24.387 1.00 56.38 126 ASN A CA 1
ATOM 993 C C . ASN A 1 126 ? -9.034 -12.771 -25.326 1.00 56.38 126 ASN A C 1
ATOM 995 O O . ASN A 1 126 ? -10.148 -13.293 -25.422 1.00 56.38 126 ASN A O 1
ATOM 999 N N . PRO A 1 127 ? -8.722 -11.656 -26.019 1.00 58.81 127 PRO A N 1
ATOM 1000 C CA . PRO A 1 127 ? -9.618 -11.168 -27.052 1.00 58.81 127 PRO A CA 1
ATOM 1001 C C . PRO A 1 127 ? -9.780 -12.276 -28.103 1.00 58.81 127 PRO A C 1
ATOM 1003 O O . PRO A 1 127 ? -8.801 -12.980 -28.385 1.00 58.81 127 PRO A O 1
ATOM 1006 N N . PRO A 1 128 ? -10.980 -12.450 -28.689 1.00 60.97 128 PRO A N 1
ATOM 1007 C CA . PRO A 1 128 ? -11.163 -13.410 -29.767 1.00 60.97 128 PRO A CA 1
ATOM 1008 C C . PRO A 1 128 ? -10.106 -13.155 -30.852 1.00 60.97 128 PRO A C 1
ATOM 1010 O O . PRO A 1 128 ? -9.731 -11.993 -31.070 1.00 60.97 128 PRO A O 1
ATOM 1013 N N . PRO A 1 129 ? -9.586 -14.211 -31.505 1.00 63.44 129 PRO A N 1
ATOM 1014 C CA . PRO A 1 129 ? -8.548 -14.061 -32.513 1.00 63.44 129 PRO A CA 1
ATOM 1015 C C . PRO A 1 129 ? -8.993 -13.010 -33.530 1.00 63.44 129 PRO A C 1
ATOM 1017 O O . PRO A 1 129 ? -10.076 -13.113 -34.110 1.00 63.44 129 PRO A O 1
ATOM 1020 N N . ARG A 1 130 ? -8.182 -11.957 -33.706 1.00 58.88 130 ARG A N 1
ATOM 1021 C CA . ARG A 1 130 ? -8.456 -10.941 -34.726 1.00 58.88 130 ARG A CA 1
ATOM 1022 C C . ARG A 1 130 ? -8.484 -11.661 -36.063 1.00 58.88 130 ARG A C 1
ATOM 1024 O O . ARG A 1 130 ? -7.476 -12.224 -36.476 1.00 58.88 130 ARG A O 1
ATOM 1031 N N . ASN A 1 131 ? -9.645 -11.652 -36.706 1.00 56.28 131 ASN A N 1
ATOM 1032 C CA . ASN A 1 131 ? -9.839 -12.224 -38.024 1.00 56.28 131 ASN A CA 1
ATOM 1033 C C . ASN A 1 131 ? -9.005 -11.406 -39.022 1.00 56.28 131 ASN A C 1
ATOM 1035 O O . ASN A 1 131 ? -9.445 -10.366 -39.508 1.00 56.28 131 ASN A O 1
ATOM 1039 N N . THR A 1 132 ? -7.761 -11.817 -39.267 1.00 56.47 132 THR A N 1
ATOM 1040 C CA . THR A 1 132 ? -6.906 -11.250 -40.313 1.00 56.47 132 THR A CA 1
ATOM 1041 C C . THR A 1 132 ? -7.370 -11.801 -41.655 1.00 56.47 132 THR A C 1
ATOM 1043 O O . THR A 1 132 ? -6.774 -12.723 -42.209 1.00 56.47 132 THR A O 1
ATOM 1046 N N . LYS A 1 133 ? -8.483 -11.260 -42.146 1.00 50.00 133 LYS A N 1
ATOM 1047 C CA . LYS A 1 133 ? -8.865 -11.318 -43.555 1.00 50.00 133 LYS A CA 1
ATOM 1048 C C . LYS A 1 133 ? -9.099 -9.892 -44.040 1.00 50.00 133 LYS A C 1
ATOM 1050 O O . LYS A 1 133 ? -10.171 -9.338 -43.810 1.00 50.00 133 LYS A O 1
ATOM 1055 N N . ALA A 1 134 ? -8.075 -9.333 -44.670 1.00 45.22 134 ALA A N 1
ATOM 1056 C CA . ALA A 1 134 ? -8.151 -8.358 -45.752 1.00 45.22 134 ALA A CA 1
ATOM 1057 C C . ALA A 1 134 ? -6.802 -8.390 -46.475 1.00 45.22 134 ALA A C 1
ATOM 1059 O O . ALA A 1 134 ? -5.778 -8.246 -45.768 1.00 45.22 134 ALA A O 1
#

Radius of gyration: 16.97 Å; chains: 1; bounding box: 32×35×59 Å

Secondary structure (DSSP, 8-state):
-B-TT--B-TT-EEPTT--B-SPBPTTEEEEE-SSSSEEEEEE-HHHHHHTT--HHHHHHHHHHHHHHHSHHHHHS---HHHHHHHHHHH---HHHHHHHHHHHHHHHS-BTTBHHHHGGG-GGG-PPPP----

Foldseek 3Di:
DADPLEAEADLEAEDPPQHHDAHGFHQWYWYDDVDNHIDTDAGSVVSCVVVVNDPVLRVLVRVLCCCQRNPCNVPVPDDSLVSLVVSCVPDPDPSSVSRSVLQNQQVVQNDVNRNRVSCPPPPVPDDPPDPPDD